Protein AF-A0A7Y6YUC9-F1 (afdb_monomer)

Structure (mmCIF, N/CA/C/O backbone):
data_AF-A0A7Y6YUC9-F1
#
_entry.id   AF-A0A7Y6YUC9-F1
#
loop_
_atom_site.group_PDB
_atom_site.id
_atom_site.type_symbol
_atom_site.label_atom_id
_atom_site.label_alt_id
_atom_site.label_comp_id
_atom_site.label_asym_id
_atom_site.label_entity_id
_atom_site.label_seq_id
_atom_site.pdbx_PDB_ins_code
_atom_site.Cartn_x
_atom_site.Cartn_y
_atom_site.Cartn_z
_atom_site.occupancy
_atom_site.B_iso_or_equiv
_atom_site.auth_seq_id
_atom_site.auth_comp_id
_atom_site.auth_asym_id
_atom_site.auth_atom_id
_atom_site.pdbx_PDB_model_num
ATOM 1 N N . MET A 1 1 ? 8.553 -1.390 -42.302 1.00 58.28 1 MET A N 1
ATOM 2 C CA . MET A 1 1 ? 7.861 -0.369 -41.486 1.00 58.28 1 MET A CA 1
ATOM 3 C C . MET A 1 1 ? 8.463 -0.457 -40.090 1.00 58.28 1 MET A C 1
ATOM 5 O O . MET A 1 1 ? 8.421 -1.537 -39.520 1.00 58.28 1 MET A O 1
ATOM 9 N N . VAL A 1 2 ? 9.147 0.580 -39.601 1.00 63.06 2 VAL A N 1
ATOM 10 C CA . VAL A 1 2 ? 9.793 0.528 -38.276 1.00 63.06 2 VAL A CA 1
ATOM 11 C C . VAL A 1 2 ? 8.773 0.971 -37.239 1.00 63.06 2 VAL A C 1
ATOM 13 O O . VAL A 1 2 ? 8.261 2.086 -37.310 1.00 63.06 2 VAL A O 1
ATOM 16 N N . GLU A 1 3 ? 8.449 0.089 -36.300 1.00 78.94 3 GLU A N 1
ATOM 17 C CA . GLU A 1 3 ? 7.503 0.387 -35.232 1.00 78.94 3 GLU A CA 1
ATOM 18 C C . GLU A 1 3 ? 8.207 1.241 -34.166 1.00 78.94 3 GLU A C 1
ATOM 20 O O . GLU A 1 3 ? 8.977 0.753 -33.336 1.00 78.94 3 GLU A O 1
ATOM 25 N N . VAL A 1 4 ? 8.004 2.559 -34.227 1.00 82.81 4 VAL A N 1
ATOM 26 C CA . VAL A 1 4 ? 8.576 3.494 -33.252 1.00 82.81 4 VAL A CA 1
ATOM 27 C C . VAL A 1 4 ? 7.795 3.374 -31.945 1.00 82.81 4 VAL A C 1
ATOM 29 O O . VAL A 1 4 ? 6.734 3.971 -31.772 1.00 82.81 4 VAL A O 1
ATOM 32 N N . ILE A 1 5 ? 8.319 2.589 -31.002 1.00 84.50 5 ILE A N 1
ATOM 33 C CA . ILE A 1 5 ? 7.699 2.424 -29.685 1.00 84.50 5 ILE A CA 1
ATOM 34 C C . ILE A 1 5 ? 8.163 3.493 -28.693 1.00 84.50 5 ILE A C 1
ATOM 36 O O . ILE A 1 5 ? 9.350 3.768 -28.516 1.00 84.50 5 ILE A O 1
ATOM 40 N N . ASN A 1 6 ? 7.212 4.055 -27.949 1.00 90.56 6 ASN A N 1
ATOM 41 C CA . ASN A 1 6 ? 7.529 4.971 -26.863 1.00 90.56 6 ASN A CA 1
ATOM 42 C C . ASN A 1 6 ? 7.997 4.197 -25.617 1.00 90.56 6 ASN A C 1
ATOM 44 O O . ASN A 1 6 ? 7.198 3.676 -24.829 1.00 90.56 6 ASN A O 1
ATOM 48 N N . LEU A 1 7 ? 9.312 4.172 -25.393 1.00 91.62 7 LEU A N 1
ATOM 49 C CA . LEU A 1 7 ? 9.926 3.483 -24.254 1.00 91.62 7 LEU A CA 1
ATOM 50 C C . LEU A 1 7 ? 9.440 4.006 -22.891 1.00 91.62 7 LEU A C 1
ATOM 52 O O . LEU A 1 7 ? 9.366 3.236 -21.932 1.00 91.62 7 LEU A O 1
ATOM 56 N N . ARG A 1 8 ? 9.059 5.287 -22.777 1.00 94.19 8 ARG A N 1
ATOM 57 C CA . ARG A 1 8 ? 8.514 5.853 -21.529 1.00 94.19 8 ARG A CA 1
ATOM 58 C C . ARG A 1 8 ? 7.169 5.220 -21.184 1.00 94.19 8 ARG A C 1
ATOM 60 O O . ARG A 1 8 ? 6.949 4.849 -20.030 1.00 94.19 8 ARG A O 1
ATOM 67 N N . GLN A 1 9 ? 6.283 5.080 -22.170 1.00 92.69 9 GLN A N 1
ATOM 68 C CA . GLN A 1 9 ? 4.981 4.436 -21.979 1.00 92.69 9 GLN A CA 1
ATOM 69 C C . GLN A 1 9 ? 5.157 2.958 -21.618 1.00 92.69 9 GLN A C 1
ATOM 71 O O . GLN A 1 9 ? 4.614 2.518 -20.605 1.00 92.69 9 GLN A O 1
ATOM 76 N N . LYS A 1 10 ? 6.027 2.234 -22.335 1.00 93.50 10 LYS A N 1
ATOM 77 C CA . LYS A 1 10 ? 6.336 0.825 -22.038 1.00 93.50 10 LYS A CA 1
ATOM 78 C C . LYS A 1 10 ? 6.895 0.616 -20.628 1.00 93.50 10 LYS A C 1
ATOM 80 O O . LYS A 1 10 ? 6.466 -0.294 -19.920 1.00 93.50 10 LYS A O 1
ATOM 85 N N . ARG A 1 11 ? 7.798 1.487 -20.164 1.00 95.06 11 ARG A N 1
ATOM 86 C CA . ARG A 1 11 ? 8.307 1.450 -18.778 1.00 95.06 11 ARG A CA 1
ATOM 87 C C . ARG A 1 11 ? 7.198 1.705 -17.754 1.00 95.06 11 ARG A C 1
ATOM 89 O O . ARG A 1 11 ? 7.145 1.023 -16.733 1.00 95.06 11 ARG A O 1
ATOM 96 N N . LYS A 1 12 ? 6.291 2.650 -18.025 1.00 95.44 12 LYS A N 1
ATOM 97 C CA . LYS A 1 12 ? 5.152 2.957 -17.144 1.00 95.44 12 LYS A CA 1
ATOM 98 C C . LYS A 1 12 ? 4.166 1.791 -17.059 1.00 95.44 12 LYS A C 1
ATOM 100 O O . LYS A 1 12 ? 3.694 1.480 -15.970 1.00 95.44 12 LYS A O 1
ATOM 105 N N . GLU A 1 13 ? 3.877 1.139 -18.181 1.00 94.00 13 GLU A N 1
ATOM 106 C CA . GLU A 1 13 ? 3.053 -0.073 -18.227 1.00 94.00 13 GLU A CA 1
ATOM 107 C C . GLU A 1 13 ? 3.682 -1.209 -17.423 1.00 94.00 13 GLU A C 1
ATOM 109 O O . GLU A 1 13 ? 2.997 -1.815 -16.601 1.00 94.00 13 GLU A O 1
ATOM 114 N N . LYS A 1 14 ? 4.989 -1.452 -17.590 1.00 93.62 14 LYS A N 1
ATOM 115 C CA . LYS A 1 14 ? 5.721 -2.448 -16.796 1.00 93.62 14 LYS A CA 1
ATOM 116 C C . LYS A 1 14 ? 5.601 -2.160 -15.296 1.00 93.62 14 LYS A C 1
ATOM 118 O O . LYS A 1 14 ? 5.183 -3.028 -14.541 1.00 93.62 14 LYS A O 1
ATOM 123 N N . ALA A 1 15 ? 5.847 -0.916 -14.884 1.00 95.75 15 ALA A N 1
ATOM 124 C CA . ALA A 1 15 ? 5.729 -0.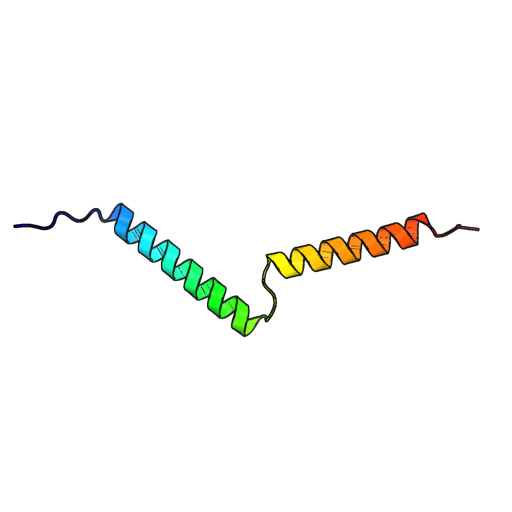512 -13.484 1.00 95.75 15 ALA A CA 1
ATOM 125 C C . ALA A 1 15 ? 4.306 -0.676 -12.916 1.00 95.75 15 ALA A C 1
ATOM 127 O O . ALA A 1 15 ? 4.155 -0.965 -11.730 1.00 95.75 15 ALA A O 1
ATOM 128 N N . ARG A 1 16 ? 3.258 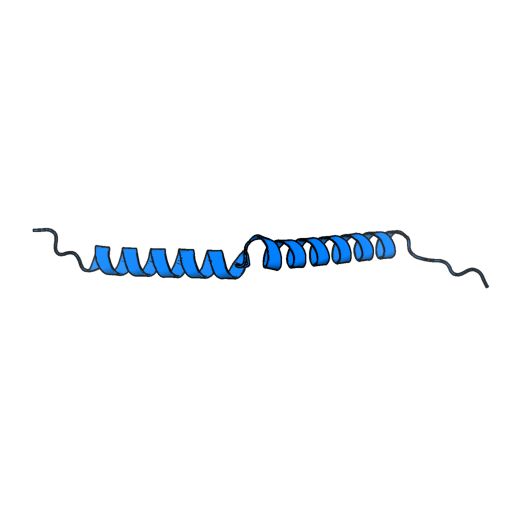-0.485 -13.730 1.00 94.88 16 ARG A N 1
ATOM 129 C CA . ARG A 1 16 ? 1.867 -0.758 -13.322 1.00 94.88 16 ARG A CA 1
ATOM 130 C C . ARG A 1 16 ? 1.639 -2.258 -13.126 1.00 94.88 16 ARG A C 1
ATOM 132 O O . ARG A 1 16 ? 1.224 -2.651 -12.044 1.00 94.88 16 ARG A O 1
ATOM 139 N N . LYS A 1 17 ? 2.028 -3.086 -14.101 1.00 94.31 17 LYS A N 1
ATOM 140 C CA . LYS A 1 17 ? 1.914 -4.553 -14.015 1.00 94.31 17 LYS A CA 1
ATOM 141 C C . LYS A 1 17 ? 2.652 -5.126 -12.802 1.00 94.31 17 LYS A C 1
ATOM 143 O O . LYS A 1 17 ? 2.132 -6.011 -12.130 1.00 94.31 17 LYS A O 1
ATOM 148 N N . ASP A 1 18 ? 3.837 -4.605 -12.489 1.00 93.38 18 ASP A N 1
ATOM 149 C CA . ASP A 1 18 ? 4.613 -5.044 -11.324 1.00 93.38 18 ASP A CA 1
ATOM 150 C C . ASP A 1 18 ? 3.921 -4.677 -9.999 1.00 93.38 18 ASP A C 1
ATOM 152 O O . ASP A 1 18 ? 3.974 -5.441 -9.034 1.00 93.38 18 ASP A O 1
ATOM 156 N N . LYS A 1 19 ? 3.239 -3.524 -9.938 1.00 92.38 19 LYS A N 1
ATOM 157 C CA . LYS A 1 19 ? 2.419 -3.143 -8.777 1.00 92.38 19 LYS A CA 1
ATOM 158 C C . LYS A 1 19 ? 1.203 -4.050 -8.624 1.00 92.38 19 LYS A C 1
ATOM 160 O O . LYS A 1 19 ? 0.912 -4.449 -7.499 1.00 92.38 19 LYS A O 1
ATOM 165 N N . ASP A 1 20 ? 0.541 -4.397 -9.723 1.00 89.81 20 ASP A N 1
ATOM 166 C CA . ASP A 1 20 ? -0.634 -5.272 -9.703 1.00 89.81 20 ASP A CA 1
ATOM 167 C C . ASP A 1 20 ? -0.266 -6.684 -9.228 1.00 89.81 20 ASP A C 1
ATOM 169 O O . ASP A 1 20 ? -0.93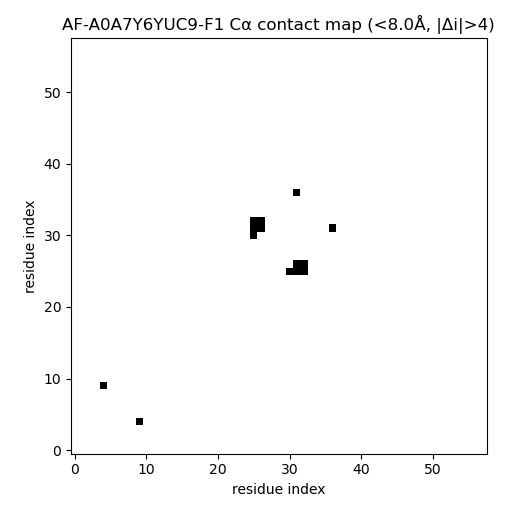0 -7.227 -8.348 1.00 89.81 20 ASP A O 1
ATOM 173 N N . LYS A 1 21 ? 0.859 -7.237 -9.704 1.00 91.12 21 LYS A N 1
ATOM 174 C CA . LYS A 1 21 ? 1.395 -8.521 -9.218 1.00 91.12 21 LYS A CA 1
ATOM 175 C C . LYS A 1 21 ? 1.686 -8.498 -7.720 1.00 91.12 21 LYS A C 1
ATOM 177 O O . LYS A 1 21 ? 1.251 -9.385 -6.996 1.00 91.12 21 LYS A O 1
ATOM 182 N N . LYS A 1 22 ? 2.365 -7.453 -7.234 1.00 87.88 22 LYS A N 1
ATOM 183 C CA . LYS A 1 22 ? 2.622 -7.286 -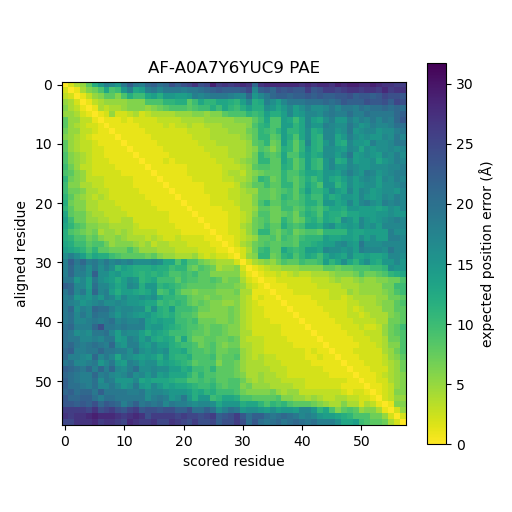5.794 1.00 87.88 22 LYS A CA 1
ATOM 184 C C . LYS A 1 22 ? 1.328 -7.162 -4.992 1.00 87.88 22 LYS A C 1
ATOM 186 O O . LYS A 1 22 ? 1.259 -7.653 -3.871 1.00 87.88 22 LYS A O 1
ATOM 191 N N . ALA A 1 23 ? 0.313 -6.489 -5.531 1.00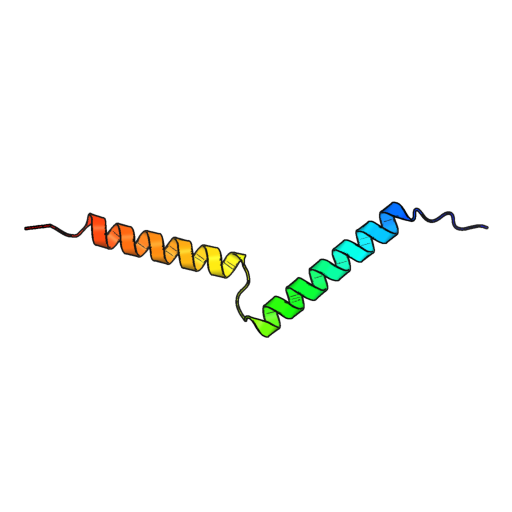 86.06 23 ALA A N 1
ATOM 192 C CA . ALA A 1 23 ? -0.988 -6.389 -4.882 1.00 86.06 23 ALA A CA 1
ATOM 193 C C . ALA A 1 23 ? -1.664 -7.763 -4.772 1.00 86.06 23 ALA A C 1
ATOM 195 O O . ALA A 1 23 ? -2.185 -8.079 -3.707 1.00 86.06 23 ALA A O 1
ATOM 196 N N . GLU A 1 24 ? -1.597 -8.582 -5.823 1.00 85.75 24 GLU A N 1
ATOM 197 C CA . GLU A 1 24 ? -2.116 -9.952 -5.819 1.00 85.75 24 GLU A CA 1
ATOM 198 C C . GLU A 1 24 ? -1.373 -10.844 -4.820 1.00 85.75 24 GLU A C 1
ATOM 200 O O . GLU A 1 24 ? -1.992 -11.465 -3.960 1.00 85.75 24 GLU A O 1
ATOM 205 N N . GLU A 1 25 ? -0.040 -10.814 -4.829 1.00 85.06 25 GLU A N 1
ATOM 206 C CA . GLU A 1 25 ? 0.763 -11.526 -3.834 1.00 85.06 25 GLU A CA 1
ATOM 207 C C . GLU A 1 25 ? 0.416 -11.104 -2.407 1.00 85.06 25 GLU A C 1
ATOM 209 O O . GLU A 1 25 ? 0.352 -11.946 -1.518 1.00 85.06 25 GLU A O 1
ATOM 214 N N . ASN A 1 26 ? 0.168 -9.815 -2.169 1.00 83.75 26 ASN A N 1
ATOM 215 C CA . ASN A 1 26 ? -0.216 -9.330 -0.849 1.00 83.75 26 ASN A CA 1
ATOM 216 C C . ASN A 1 26 ? -1.628 -9.778 -0.447 1.00 83.75 26 ASN A C 1
ATOM 218 O O . ASN A 1 26 ? -1.852 -10.028 0.735 1.00 83.75 26 ASN A O 1
ATOM 222 N N . ARG A 1 27 ? -2.571 -9.906 -1.393 1.00 82.12 27 ARG A N 1
ATOM 223 C CA . ARG A 1 27 ? -3.901 -10.485 -1.123 1.00 82.12 27 ARG A CA 1
ATOM 224 C C . ARG A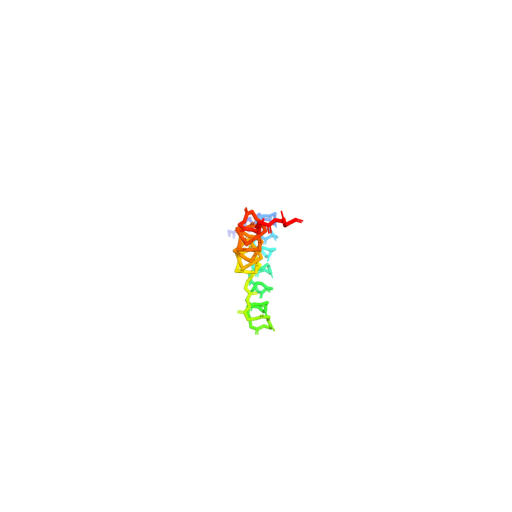 1 27 ? -3.774 -11.935 -0.670 1.00 82.12 27 ARG A C 1
ATOM 226 O O . ARG A 1 27 ? -4.380 -12.298 0.330 1.00 82.12 27 ARG A O 1
ATOM 233 N N . VAL A 1 28 ? -2.944 -12.721 -1.355 1.00 81.25 28 VAL A N 1
ATOM 234 C CA . VAL A 1 28 ? -2.709 -14.133 -1.017 1.00 81.25 28 VAL A CA 1
ATOM 235 C C . VAL A 1 28 ? -1.937 -14.273 0.299 1.00 81.25 28 VAL A C 1
ATOM 237 O O . VAL A 1 28 ? -2.342 -15.035 1.169 1.00 81.25 28 VAL A O 1
ATOM 240 N N . LYS A 1 29 ? -0.844 -13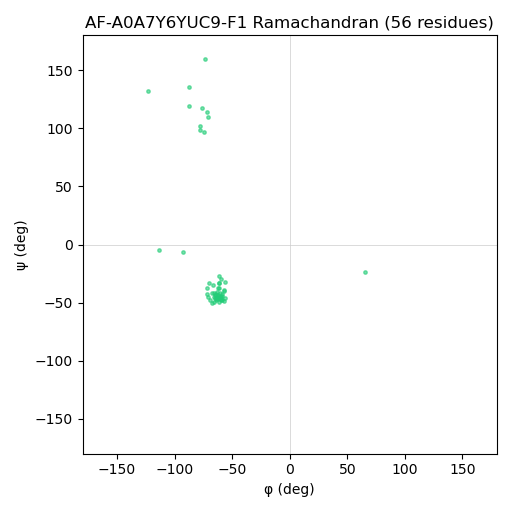.519 0.476 1.00 76.94 29 LYS A N 1
ATOM 241 C CA . LYS A 1 29 ? 0.052 -13.628 1.643 1.00 76.94 29 LYS A CA 1
ATOM 242 C C . LYS A 1 29 ? -0.563 -13.084 2.928 1.00 76.94 29 LYS A C 1
ATOM 244 O O . LYS A 1 29 ? -0.311 -13.630 3.995 1.00 76.94 29 LYS A O 1
ATOM 249 N N . PHE A 1 30 ? -1.321 -11.991 2.843 1.00 74.81 30 PHE A N 1
ATOM 250 C CA . PHE A 1 30 ? -1.803 -11.278 4.029 1.00 74.81 30 PHE A CA 1
ATOM 251 C C . PHE A 1 30 ? -3.320 -11.339 4.210 1.00 74.81 30 PHE A C 1
ATOM 253 O O . PHE A 1 30 ? -3.809 -10.847 5.225 1.00 74.81 30 PHE A O 1
ATOM 260 N N . GLY A 1 31 ? -4.072 -11.921 3.265 1.00 73.19 31 GLY A N 1
ATOM 261 C CA . GLY A 1 31 ? -5.521 -12.176 3.341 1.00 73.19 31 GLY A CA 1
ATOM 262 C C . GLY A 1 31 ? -6.418 -10.930 3.388 1.00 73.19 31 GLY A C 1
ATOM 263 O O . GLY A 1 31 ? -7.579 -10.981 2.993 1.00 73.19 31 GLY A O 1
ATOM 264 N N . ARG A 1 32 ? -5.887 -9.789 3.837 1.00 77.19 32 ARG A N 1
ATOM 265 C CA . ARG A 1 32 ? -6.559 -8.497 3.943 1.00 77.19 32 ARG A CA 1
ATOM 266 C C . ARG A 1 32 ? -5.789 -7.453 3.154 1.00 77.19 32 ARG A C 1
ATOM 268 O O . ARG A 1 32 ? -4.576 -7.289 3.279 1.00 77.19 32 ARG A O 1
ATOM 275 N N . THR A 1 33 ? -6.513 -6.694 2.349 1.00 78.69 33 THR A N 1
ATOM 276 C CA . THR A 1 33 ? -5.972 -5.544 1.627 1.00 78.69 33 THR A CA 1
ATOM 277 C C . THR A 1 33 ? -5.722 -4.369 2.576 1.00 78.69 33 THR A C 1
ATOM 279 O O . THR A 1 33 ? -6.336 -4.246 3.637 1.00 78.69 33 THR A O 1
ATOM 282 N N . LYS A 1 34 ? -4.864 -3.425 2.165 1.00 77.44 34 LYS A N 1
ATOM 283 C CA . LYS A 1 34 ? -4.619 -2.181 2.921 1.00 77.44 34 LYS A CA 1
ATOM 284 C C . LYS A 1 34 ? -5.905 -1.383 3.182 1.00 77.44 34 LYS A C 1
ATOM 286 O O . LYS A 1 34 ? -5.996 -0.699 4.194 1.00 77.44 34 LYS A O 1
ATOM 291 N N . GLN A 1 35 ? -6.870 -1.443 2.265 1.00 81.62 35 GLN A N 1
ATOM 292 C CA . GLN A 1 35 ? -8.163 -0.770 2.410 1.00 81.62 35 GLN A CA 1
ATOM 293 C C . GLN A 1 35 ? -9.030 -1.441 3.477 1.00 81.62 35 GLN A C 1
ATOM 295 O O . GLN A 1 35 ? -9.561 -0.739 4.329 1.00 81.62 35 GLN A O 1
ATOM 300 N N . GLN A 1 36 ? -9.107 -2.775 3.477 1.00 80.94 36 GLN A N 1
ATOM 301 C CA . GLN A 1 36 ? -9.814 -3.532 4.518 1.00 80.94 36 GLN A CA 1
ATOM 302 C C . GLN A 1 36 ? -9.209 -3.268 5.895 1.00 80.94 36 GLN A C 1
ATOM 304 O O . GLN A 1 36 ? -9.928 -2.874 6.798 1.00 80.94 36 GLN A O 1
ATOM 309 N N . LYS A 1 37 ? -7.876 -3.332 6.025 1.00 83.00 37 LYS A N 1
ATOM 310 C CA . LYS A 1 37 ? -7.207 -3.021 7.296 1.00 83.00 37 LYS A CA 1
ATOM 311 C C . LYS A 1 37 ? -7.558 -1.621 7.815 1.00 83.00 37 LYS A C 1
ATOM 313 O O . LYS A 1 37 ? -7.905 -1.467 8.973 1.00 83.00 37 LYS A O 1
ATOM 318 N N . LYS A 1 38 ? -7.514 -0.603 6.947 1.00 86.69 38 LYS A N 1
ATOM 319 C CA . LYS A 1 38 ? -7.879 0.773 7.324 1.00 86.69 38 LYS A CA 1
ATOM 320 C C . LYS A 1 38 ? -9.335 0.906 7.761 1.00 86.69 38 LYS A C 1
ATOM 322 O O . LYS A 1 38 ? -9.623 1.707 8.643 1.00 86.69 38 LYS A O 1
ATOM 327 N N . ARG A 1 39 ? -10.239 0.179 7.103 1.00 87.75 39 ARG A N 1
ATOM 328 C CA . ARG A 1 39 ? -11.655 0.160 7.460 1.00 87.75 39 ARG A CA 1
ATOM 329 C C . ARG A 1 39 ? -11.843 -0.464 8.841 1.00 87.75 39 ARG A C 1
ATOM 331 O O . ARG A 1 39 ? -12.462 0.174 9.682 1.00 87.75 39 ARG A O 1
ATOM 338 N N . ASP A 1 40 ? -11.247 -1.630 9.077 1.00 85.38 40 ASP A N 1
ATOM 339 C CA . ASP A 1 40 ? -11.302 -2.319 10.369 1.00 85.38 40 ASP A CA 1
ATOM 340 C C . ASP A 1 40 ? -10.715 -1.439 11.488 1.00 85.38 40 ASP A C 1
ATOM 342 O O . ASP A 1 40 ? -11.317 -1.295 12.550 1.00 85.38 40 ASP A O 1
ATOM 346 N N . ASP A 1 41 ? -9.567 -0.796 11.237 1.00 87.62 41 ASP A N 1
ATOM 347 C CA . ASP A 1 41 ? -8.924 0.115 12.190 1.00 87.62 41 ASP A CA 1
ATOM 348 C C . ASP A 1 41 ? -9.850 1.297 12.532 1.00 87.62 41 ASP A C 1
ATOM 350 O O . ASP A 1 41 ? -10.015 1.641 13.704 1.00 87.62 41 ASP A O 1
ATOM 354 N N . PHE A 1 42 ? -10.486 1.903 11.523 1.00 93.50 42 PHE A N 1
ATOM 355 C CA . PHE A 1 42 ? -11.431 3.006 11.708 1.00 93.50 42 PHE A CA 1
ATOM 356 C C . PHE A 1 42 ? -12.685 2.577 12.480 1.00 93.50 42 PHE A C 1
ATOM 358 O O . PHE A 1 42 ? -13.089 3.274 13.410 1.00 93.50 42 PHE A O 1
ATOM 365 N N . GLU A 1 43 ? -13.282 1.437 12.126 1.00 91.38 43 GLU A N 1
ATOM 366 C CA . GLU A 1 43 ? -14.447 0.882 12.823 1.00 91.38 43 GLU A CA 1
ATOM 367 C C . GLU A 1 43 ? -14.104 0.577 14.291 1.00 91.38 43 GLU A C 1
ATOM 369 O O . GLU A 1 43 ? -14.811 1.033 15.187 1.00 91.38 43 GLU A O 1
ATOM 374 N N . SER A 1 44 ? -12.961 -0.063 14.559 1.00 89.50 44 SER A N 1
ATOM 375 C CA . SER A 1 44 ? -12.463 -0.310 15.920 1.00 89.50 44 SER A CA 1
ATOM 376 C C . SER A 1 44 ? -12.245 0.989 16.707 1.00 89.50 44 SER A C 1
ATOM 378 O O . SER A 1 44 ? -12.643 1.083 17.869 1.00 89.50 44 SER A O 1
ATOM 380 N N . HIS A 1 45 ? -11.633 2.011 16.098 1.00 91.69 45 HIS A N 1
ATOM 381 C CA . HIS A 1 45 ? -11.448 3.312 16.745 1.00 91.69 45 HIS A CA 1
ATOM 382 C C . HIS A 1 45 ? -12.775 3.989 17.073 1.00 91.69 45 HIS A C 1
ATOM 384 O O . HIS A 1 45 ? -12.931 4.520 18.172 1.00 91.69 45 HIS A O 1
ATOM 390 N N . ARG A 1 46 ? -13.732 3.947 16.144 1.00 92.69 46 ARG A N 1
ATOM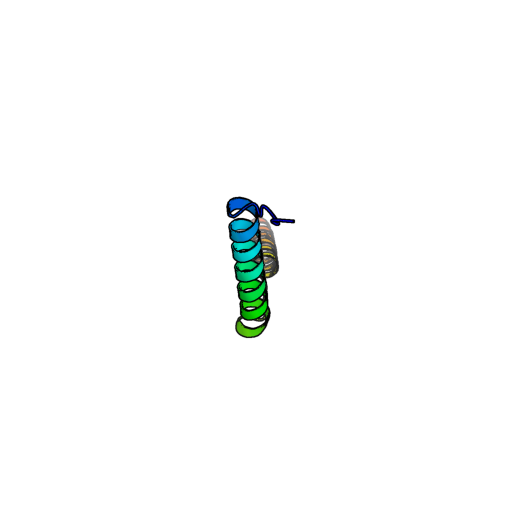 391 C CA . ARG A 1 46 ? -15.070 4.491 16.355 1.00 92.69 46 ARG A CA 1
ATOM 392 C C . ARG A 1 46 ? -15.776 3.779 17.503 1.00 92.69 46 ARG A C 1
ATOM 394 O O . ARG A 1 46 ? -16.249 4.455 18.406 1.00 92.69 46 ARG A O 1
ATOM 401 N N . SER A 1 47 ? -15.797 2.447 17.509 1.00 90.56 47 SER A N 1
ATOM 402 C CA . SER A 1 47 ? -16.423 1.673 18.585 1.00 90.56 47 SER A CA 1
ATOM 403 C C . SER A 1 47 ? -15.775 1.945 19.941 1.00 90.56 47 SER A C 1
ATOM 405 O O . SER A 1 47 ? -16.481 2.122 20.927 1.00 90.56 47 SER A O 1
ATOM 407 N N . LYS A 1 48 ? -14.438 2.039 20.001 1.00 90.69 48 LYS A N 1
ATOM 408 C CA . LYS A 1 48 ? -13.724 2.411 21.233 1.00 90.69 48 LYS A CA 1
ATOM 409 C C . LYS A 1 48 ? -14.135 3.791 21.727 1.00 90.69 48 LYS A C 1
ATOM 411 O O . LYS A 1 48 ? -14.432 3.933 22.906 1.00 90.69 48 LYS A O 1
ATOM 416 N N . LYS A 1 49 ? -14.181 4.777 20.828 1.00 91.38 49 LYS A N 1
ATOM 417 C CA . LYS A 1 49 ? -14.596 6.139 21.166 1.00 91.38 49 LYS A CA 1
ATOM 418 C C . LYS A 1 49 ? -16.047 6.182 21.648 1.00 91.38 49 LYS A C 1
ATOM 420 O O . LYS A 1 49 ? -16.322 6.793 22.663 1.00 91.38 49 LYS A O 1
ATOM 425 N N . GLU A 1 50 ? -16.959 5.486 20.974 1.00 91.56 50 GLU A N 1
ATOM 426 C CA . GLU A 1 50 ? -18.366 5.425 21.389 1.00 91.56 50 GLU A CA 1
ATOM 427 C C . GLU A 1 50 ? -18.547 4.798 22.780 1.00 91.56 50 GLU A C 1
ATOM 429 O O . GLU A 1 50 ? -19.468 5.177 23.496 1.00 91.56 50 GLU A O 1
ATOM 434 N N . ILE A 1 51 ? -17.705 3.834 23.162 1.00 89.81 51 ILE A N 1
ATOM 435 C CA . ILE A 1 51 ? -17.712 3.257 24.514 1.00 89.81 51 ILE A CA 1
ATOM 436 C C . ILE A 1 51 ? -17.148 4.255 25.527 1.00 89.81 51 ILE A C 1
ATOM 438 O O . ILE A 1 51 ? -17.705 4.387 26.612 1.00 89.81 51 ILE A O 1
ATOM 442 N N . ASP A 1 52 ? -16.062 4.942 25.178 1.00 88.06 52 ASP A N 1
ATOM 443 C CA . ASP A 1 52 ? -15.421 5.947 26.029 1.00 88.06 52 ASP A CA 1
ATOM 444 C C . ASP A 1 52 ? -16.356 7.135 26.304 1.00 88.06 52 ASP A C 1
ATOM 446 O O . ASP A 1 52 ? -16.591 7.476 27.457 1.00 88.06 52 ASP A O 1
ATOM 450 N N . ASP A 1 53 ? -17.013 7.662 25.266 1.00 86.88 53 ASP A N 1
ATOM 451 C CA . ASP A 1 53 ? -18.002 8.745 25.368 1.00 86.88 53 ASP A CA 1
ATOM 452 C C . ASP A 1 53 ? -19.217 8.347 26.236 1.00 86.88 53 ASP A C 1
ATOM 454 O O . ASP A 1 53 ? -19.886 9.203 26.814 1.00 86.88 53 ASP A O 1
ATOM 458 N N . LYS A 1 54 ? -19.533 7.046 26.314 1.00 88.12 54 LYS A N 1
ATOM 459 C CA . LYS A 1 54 ? -20.649 6.505 27.110 1.00 88.12 54 LYS A CA 1
ATOM 460 C C . LYS A 1 54 ? -20.241 6.072 28.515 1.00 88.12 54 LYS A C 1
ATOM 462 O O . LYS A 1 54 ? -21.119 5.692 29.292 1.00 88.12 54 LYS A O 1
ATOM 467 N N . LYS A 1 55 ? -18.951 6.092 28.859 1.00 84.94 55 LYS A N 1
ATOM 468 C CA . LYS A 1 55 ? -18.530 5.854 30.238 1.00 84.94 55 LYS A CA 1
ATOM 469 C C . LYS A 1 55 ? -18.912 7.065 31.079 1.00 84.94 55 LYS A C 1
ATOM 471 O O . LYS A 1 55 ? -18.364 8.150 30.915 1.00 84.94 55 LYS A O 1
ATOM 476 N N . LEU A 1 56 ? -19.839 6.855 32.008 1.00 77.12 56 LEU A N 1
ATOM 477 C CA . LEU A 1 56 ? -20.002 7.743 33.148 1.00 77.12 56 LEU A CA 1
ATOM 478 C C . LEU A 1 56 ? -18.786 7.501 34.052 1.00 77.12 56 LEU A C 1
ATOM 480 O O . LEU A 1 56 ? -18.633 6.407 34.594 1.00 77.12 56 LEU A O 1
ATOM 484 N N . ASN A 1 57 ? -17.878 8.469 34.128 1.00 67.94 57 ASN A N 1
ATOM 485 C CA . ASN A 1 57 ? -16.868 8.464 35.178 1.00 67.94 57 ASN A CA 1
ATOM 486 C C . ASN A 1 57 ? -17.579 8.919 36.460 1.00 67.94 57 ASN A C 1
ATOM 488 O O . ASN A 1 57 ? -18.123 10.023 36.469 1.00 67.94 57 ASN A O 1
ATOM 492 N N . ASP A 1 58 ? -17.631 8.039 37.461 1.00 58.44 58 ASP A N 1
ATOM 493 C CA . ASP A 1 58 ? -18.036 8.359 38.841 1.00 58.44 58 ASP A CA 1
ATOM 494 C C . ASP A 1 58 ? -16.995 9.270 39.515 1.00 58.44 58 ASP A C 1
ATOM 496 O O . ASP A 1 58 ? -15.781 9.077 39.246 1.00 58.44 58 ASP A O 1
#

Foldseek 3Di:
DDDDDDVVVVVVVVVVVVVVVVQVVCCVVVVDHPVRVVVVVVVVVVVVVVVVVPDDDD

Sequence (58 aa):
MVEVINLRQKRKEKARKDKDKKAEENRVKFGRTKQQKKRDDFESHRSKKEIDDKKLND

Secondary structure (DSSP, 8-state):
------HHHHHHHHHHHHHHHHHHHHHHHHSS-HHHHHHHHHHHHHHHHHHHHT----

Solvent-accessible surface area (backbone atoms only — not comparable to full-at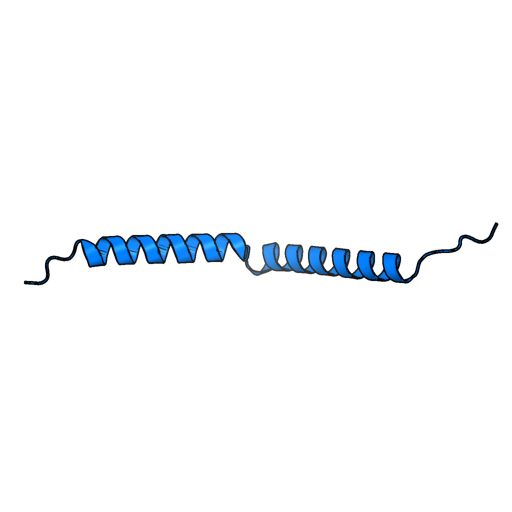om values): 3517 Å² total; per-residue (Å²): 135,84,83,86,72,62,65,69,58,54,52,52,51,52,56,48,53,55,50,52,52,52,51,50,50,41,40,71,75,60,71,53,49,76,67,56,51,53,50,52,52,49,52,51,52,49,54,53,49,57,52,56,76,64,53,80,81,129

Mean predicted aligned error: 9.61 Å

pLDDT: mean 85.64, std 8.7, range [58.28, 95.75]

Radius of gyration: 22.49 Å; Cα contacts (8 Å, |Δi|>4): 7; chains: 1; bounding box: 31×23×80 Å